Protein AF-A0A1A8E4C1-F1 (afdb_monomer_lite)

Radius of gyration: 27.77 Å; chains: 1; bounding box: 109×28×26 Å

Secondary structure (DSSP, 8-state):
----------SHHHHHHHHHHHHTT---------SS-TTTS-EEETTEEE-TTS--SS--SSPPTT--EEE--SS---EE-TTS-SS--TT--EEE--SS---EE-TTTTTT-TT--EEE--SS------GGGG--

Organism: Nothobranchius kadleci (NCBI:txid1051664)

InterPro domains:
  IPR001611 Leucine-rich repeat [PF13855] (68-126)
  IPR001611 Leucine-rich repeat [PS51450] (115-136)
  IPR003591 Leucine-rich repeat, typical subtype [SM00369] (89-112)
  IPR003591 Leucine-rich repeat, typical subtype [SM00369] (113-136)
  IPR032675 Leucine-rich repeat domain superfamily [G3DSA:3.80.10.10] (30-136)
  IPR051432 Voltage and calcium-activated potassium channel auxiliary protein [PTHR46473] (18-136)

pLDDT: mean 82.23, std 20.71, range [32.62, 98.88]

Foldseek 3Di:
DDDDDDDDPDDPVVVVVVVVVVVVPPPPPPPVVQQDPCPQQWPDDQQAIASACSQDQAQRDDDDLQRQEYHHENYAHAEQELVSYPAQNCNHAYDHHANYAHQYYYLNSCVSHVNHNYYHHHHYNHPDDDPSNPPD

Structure (mmCIF, N/CA/C/O backbone):
data_AF-A0A1A8E4C1-F1
#
_entry.id   AF-A0A1A8E4C1-F1
#
loop_
_atom_site.group_PDB
_atom_site.id
_atom_site.type_symbol
_atom_site.label_atom_id
_atom_site.label_alt_id
_atom_site.label_comp_id
_atom_site.label_asym_id
_atom_site.label_entity_id
_atom_site.label_seq_id
_atom_site.pdbx_PDB_ins_code
_atom_site.Cartn_x
_atom_site.Cartn_y
_atom_site.Cartn_z
_atom_site.occupancy
_atom_site.B_iso_or_equiv
_atom_site.auth_seq_id
_atom_site.auth_comp_id
_atom_site.auth_asym_id
_atom_site.auth_atom_id
_atom_site.pdbx_PDB_model_num
ATOM 1 N N . CYS A 1 1 ? 90.575 -19.471 6.038 1.00 32.88 1 CYS A N 1
ATOM 2 C CA . CYS A 1 1 ? 90.509 -18.399 5.023 1.00 32.88 1 CYS A CA 1
ATOM 3 C C . CYS A 1 1 ? 89.039 -18.184 4.669 1.00 32.88 1 CYS A C 1
ATOM 5 O O . CYS A 1 1 ? 88.439 -19.099 4.133 1.00 32.88 1 CYS A O 1
ATOM 7 N N . THR A 1 2 ? 88.381 -17.203 5.307 1.00 32.62 2 THR A N 1
ATOM 8 C CA . THR A 1 2 ? 88.003 -15.868 4.751 1.00 32.62 2 THR A CA 1
ATOM 9 C C . THR A 1 2 ? 86.783 -15.953 3.822 1.00 32.62 2 THR A C 1
ATOM 11 O O . THR A 1 2 ? 86.828 -16.743 2.896 1.00 32.62 2 THR A O 1
ATOM 14 N N . VAL A 1 3 ? 85.683 -15.198 3.929 1.00 35.97 3 VAL A N 1
ATOM 15 C CA . VAL A 1 3 ? 85.214 -14.072 4.766 1.00 35.97 3 VAL A CA 1
ATOM 16 C C . VAL A 1 3 ? 83.672 -14.033 4.621 1.00 35.97 3 VAL A C 1
ATOM 18 O O . VAL A 1 3 ? 83.137 -14.438 3.592 1.00 35.97 3 VAL A O 1
ATOM 21 N N . ALA A 1 4 ? 82.969 -13.554 5.649 1.00 37.03 4 ALA A N 1
ATOM 22 C CA . ALA A 1 4 ? 81.531 -13.275 5.665 1.00 37.03 4 ALA A CA 1
ATOM 23 C C . ALA A 1 4 ? 81.120 -12.108 4.743 1.00 37.03 4 ALA A C 1
ATOM 25 O O . ALA A 1 4 ? 81.877 -11.155 4.595 1.00 37.03 4 ALA A O 1
ATOM 26 N N . SER A 1 5 ? 79.874 -12.082 4.256 1.00 33.81 5 SER A N 1
ATOM 27 C CA . SER A 1 5 ? 79.165 -10.805 4.107 1.00 33.81 5 SER A CA 1
ATOM 28 C C . SER A 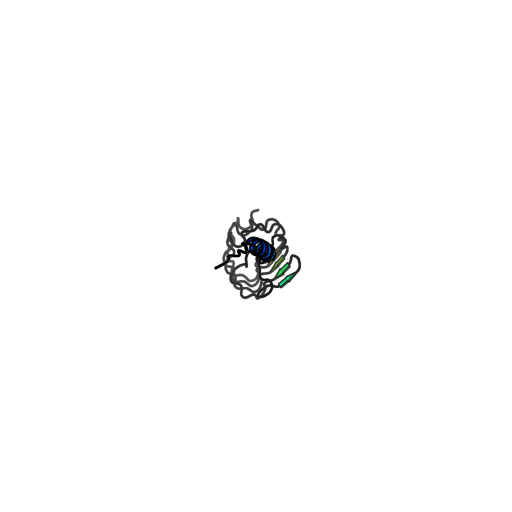1 5 ? 77.650 -10.973 4.182 1.00 33.81 5 SER A C 1
ATOM 30 O O . SER A 1 5 ? 77.063 -11.898 3.623 1.00 33.81 5 SER A O 1
ATOM 32 N N . ALA A 1 6 ? 77.058 -10.061 4.940 1.00 37.47 6 ALA A N 1
ATOM 33 C CA . ALA A 1 6 ? 75.657 -9.933 5.275 1.00 37.47 6 ALA A CA 1
ATOM 34 C C . ALA A 1 6 ? 74.904 -9.101 4.229 1.00 37.47 6 ALA A C 1
ATOM 36 O O . ALA A 1 6 ? 75.466 -8.170 3.664 1.00 37.47 6 ALA A O 1
ATOM 37 N N . ALA A 1 7 ? 73.609 -9.367 4.061 1.00 38.56 7 ALA A N 1
ATOM 38 C CA . ALA A 1 7 ? 72.587 -8.405 3.639 1.00 38.56 7 ALA A CA 1
ATOM 39 C C . ALA A 1 7 ? 71.231 -9.127 3.635 1.00 38.56 7 ALA A C 1
ATOM 41 O O . ALA A 1 7 ? 71.158 -10.293 3.278 1.00 38.56 7 ALA A O 1
ATOM 42 N N . SER A 1 8 ? 70.086 -8.536 3.936 1.00 38.59 8 SER A N 1
ATOM 43 C CA . SER A 1 8 ? 69.718 -7.290 4.601 1.00 38.59 8 SER A CA 1
ATOM 44 C C . SER A 1 8 ? 68.194 -7.380 4.670 1.00 38.59 8 SER A C 1
ATOM 46 O O . SER A 1 8 ? 67.536 -7.539 3.641 1.00 38.59 8 SER A O 1
ATOM 48 N N . GLY A 1 9 ? 67.622 -7.362 5.873 1.00 53.12 9 GLY A N 1
ATOM 49 C CA . GLY A 1 9 ? 66.178 -7.376 6.072 1.00 53.12 9 GLY A CA 1
ATOM 50 C C . GLY A 1 9 ? 65.556 -6.085 5.557 1.00 53.12 9 GLY A C 1
ATOM 51 O O . GLY A 1 9 ? 65.466 -5.108 6.290 1.00 53.12 9 GLY A O 1
ATOM 52 N N . ARG A 1 10 ? 65.128 -6.065 4.293 1.00 52.41 10 ARG A N 1
ATOM 53 C CA . ARG A 1 10 ? 64.367 -4.959 3.703 1.00 52.41 10 ARG A CA 1
ATOM 54 C C . ARG A 1 10 ? 63.454 -5.476 2.598 1.00 52.41 10 ARG A C 1
ATOM 56 O O . ARG A 1 10 ? 63.886 -5.587 1.459 1.00 52.41 10 ARG A O 1
ATOM 63 N N . SER A 1 11 ? 62.197 -5.772 2.942 1.00 51.62 11 SER A N 1
ATOM 64 C CA . SER A 1 11 ? 61.031 -5.487 2.071 1.00 51.62 11 SER A CA 1
ATOM 65 C C . SER A 1 11 ? 59.683 -5.992 2.590 1.00 51.62 11 SER A C 1
ATOM 67 O O . SER A 1 11 ? 58.678 -5.776 1.927 1.00 51.62 11 SER A O 1
ATOM 69 N N . PHE A 1 12 ? 59.579 -6.570 3.789 1.00 48.69 12 PHE A N 1
ATOM 70 C CA . PHE A 1 12 ? 58.257 -6.939 4.323 1.00 48.69 12 PHE A CA 1
ATOM 71 C C . PHE A 1 12 ? 57.356 -5.721 4.610 1.00 48.69 12 PHE A C 1
ATOM 73 O O . PHE A 1 12 ? 56.143 -5.805 4.453 1.00 48.69 12 PHE A O 1
ATOM 80 N N . ILE A 1 13 ? 57.942 -4.563 4.940 1.00 49.91 13 ILE A N 1
ATOM 81 C CA . ILE A 1 13 ? 57.197 -3.326 5.241 1.00 49.91 13 ILE A CA 1
ATOM 82 C C . ILE A 1 13 ? 56.604 -2.695 3.966 1.00 49.91 13 ILE A C 1
ATOM 84 O O . ILE A 1 13 ? 55.466 -2.236 3.976 1.00 49.91 13 ILE A O 1
ATOM 88 N N . VAL A 1 14 ? 57.329 -2.722 2.839 1.00 50.47 14 VAL A N 1
ATOM 89 C CA . VAL A 1 14 ? 56.858 -2.134 1.568 1.00 50.47 14 VAL A CA 1
ATOM 90 C C . VAL A 1 14 ? 55.712 -2.958 0.975 1.00 50.47 14 VAL A C 1
ATOM 92 O O . VAL A 1 14 ? 54.732 -2.394 0.491 1.00 50.47 14 VAL 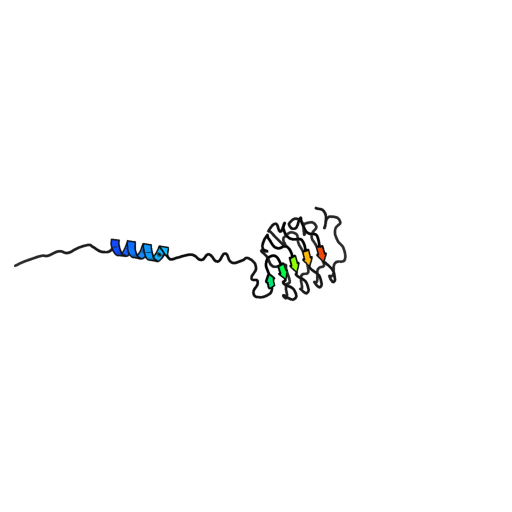A O 1
ATOM 95 N N . VAL A 1 15 ? 55.786 -4.289 1.089 1.00 53.91 15 VAL A N 1
ATOM 96 C CA . VAL A 1 15 ? 54.715 -5.201 0.652 1.00 53.91 15 VAL A CA 1
ATOM 97 C C . VAL A 1 15 ? 53.456 -5.033 1.517 1.00 53.91 15 VAL A C 1
ATOM 99 O O . VAL A 1 15 ? 52.344 -5.061 0.988 1.00 53.91 15 VAL A O 1
ATOM 102 N N . LEU A 1 16 ? 53.605 -4.772 2.823 1.00 52.47 16 LEU A N 1
ATOM 103 C CA . LEU A 1 16 ? 52.481 -4.497 3.728 1.00 52.47 16 LEU A CA 1
ATOM 104 C C . LEU A 1 16 ? 51.760 -3.180 3.374 1.00 52.47 16 LEU A C 1
ATOM 106 O O . LEU A 1 16 ? 50.534 -3.134 3.360 1.00 52.47 16 LEU A O 1
ATOM 110 N N . HIS A 1 17 ? 52.494 -2.126 3.002 1.00 55.31 17 HIS A N 1
ATOM 111 C CA . HIS A 1 17 ? 51.885 -0.859 2.571 1.00 55.31 17 HIS A CA 1
ATOM 112 C C . HIS A 1 17 ? 51.258 -0.925 1.168 1.00 55.31 17 HIS A C 1
ATOM 114 O O . HIS A 1 17 ? 50.189 -0.349 0.959 1.00 55.31 17 HIS A O 1
ATOM 120 N N . LEU A 1 18 ? 51.862 -1.657 0.219 1.00 54.38 18 LEU A N 1
ATOM 121 C CA . LEU A 1 18 ? 51.271 -1.867 -1.113 1.00 54.38 18 LEU A CA 1
ATOM 122 C C . LEU A 1 18 ? 49.982 -2.700 -1.052 1.00 54.38 18 LEU A C 1
ATOM 124 O O . LEU A 1 18 ? 49.023 -2.411 -1.766 1.00 54.38 18 LEU A O 1
ATOM 128 N N . THR A 1 19 ? 49.938 -3.719 -0.190 1.00 56.34 19 THR A N 1
ATOM 129 C CA . THR A 1 19 ? 48.724 -4.524 0.018 1.00 56.34 19 THR A CA 1
ATOM 130 C C . THR A 1 19 ? 47.627 -3.726 0.725 1.00 56.34 19 THR A C 1
ATOM 132 O O . THR A 1 19 ? 46.467 -3.842 0.334 1.00 56.34 19 THR A O 1
ATOM 135 N N . LEU A 1 20 ? 47.966 -2.836 1.668 1.00 54.88 20 LEU A N 1
ATOM 136 C CA . LEU A 1 20 ? 47.003 -1.899 2.266 1.00 54.88 20 LEU A CA 1
ATOM 137 C C . LEU A 1 20 ? 46.367 -0.953 1.229 1.00 54.88 20 LEU A C 1
ATOM 139 O O . LEU A 1 20 ? 45.162 -0.706 1.290 1.00 54.88 20 LEU A O 1
ATOM 143 N N . LEU A 1 21 ? 47.140 -0.474 0.248 1.00 53.31 21 LEU A N 1
ATOM 144 C CA . LEU A 1 21 ? 46.629 0.367 -0.845 1.00 53.31 21 LEU A CA 1
ATOM 145 C C . LEU A 1 21 ? 45.694 -0.403 -1.798 1.00 53.31 21 LEU A C 1
ATOM 147 O O . LEU A 1 21 ? 44.718 0.168 -2.283 1.00 53.31 21 LEU A O 1
ATOM 151 N N . LEU A 1 22 ? 45.927 -1.703 -2.019 1.00 55.28 22 LEU A N 1
ATOM 152 C CA . LEU A 1 22 ? 45.030 -2.563 -2.809 1.00 55.28 22 LEU A CA 1
ATOM 153 C C . LEU A 1 22 ? 43.739 -2.935 -2.055 1.00 55.28 22 LEU A C 1
ATOM 155 O O . LEU A 1 22 ? 42.688 -3.090 -2.678 1.00 55.28 22 LEU A O 1
ATOM 159 N N . VAL A 1 23 ? 43.779 -3.039 -0.721 1.00 55.31 23 VAL A N 1
ATOM 160 C CA . VAL A 1 23 ? 42.582 -3.299 0.106 1.00 55.31 23 VAL A CA 1
ATOM 161 C C . VAL A 1 23 ? 41.672 -2.063 0.199 1.00 55.31 23 VAL A C 1
ATOM 163 O O . VAL A 1 23 ? 40.454 -2.215 0.307 1.00 55.31 23 VAL A O 1
ATOM 166 N N . ALA A 1 24 ? 42.218 -0.848 0.060 1.00 55.31 24 ALA A N 1
ATOM 167 C CA . ALA A 1 24 ? 41.440 0.396 0.028 1.00 55.31 24 ALA A CA 1
ATOM 168 C C . ALA A 1 24 ? 40.576 0.562 -1.241 1.00 55.31 24 ALA A C 1
ATOM 170 O O . ALA A 1 24 ? 39.620 1.335 -1.234 1.00 55.31 24 ALA A O 1
ATOM 171 N N . VAL A 1 25 ? 40.841 -0.210 -2.305 1.00 54.34 25 VAL A N 1
ATOM 172 C CA . VAL A 1 25 ? 39.971 -0.297 -3.495 1.00 54.34 25 VAL A CA 1
ATOM 173 C C . VAL A 1 25 ? 39.032 -1.505 -3.401 1.00 54.34 25 VAL A C 1
ATOM 175 O O . VAL A 1 25 ? 38.585 -2.063 -4.396 1.00 54.34 25 VAL A O 1
ATOM 178 N N . ARG A 1 26 ? 38.622 -1.894 -2.192 1.00 57.25 26 ARG A N 1
ATOM 179 C CA . ARG A 1 26 ? 37.271 -2.437 -2.020 1.00 57.25 26 ARG A CA 1
ATOM 180 C C . ARG A 1 26 ? 36.337 -1.264 -1.805 1.00 57.25 26 ARG A C 1
ATOM 182 O O . ARG A 1 26 ? 35.783 -1.075 -0.727 1.00 57.25 26 ARG A O 1
ATOM 189 N N . GLY A 1 27 ? 36.155 -0.487 -2.874 1.00 53.03 27 GLY A N 1
ATOM 190 C CA . GLY A 1 27 ? 34.953 0.304 -3.035 1.00 53.03 27 GLY A CA 1
ATOM 191 C C . GLY A 1 27 ? 33.802 -0.681 -2.989 1.00 53.03 27 GLY A C 1
ATOM 192 O O . GLY A 1 27 ? 33.437 -1.272 -4.005 1.00 53.03 27 GLY A O 1
ATOM 193 N N . GLN A 1 28 ? 33.261 -0.909 -1.794 1.00 55.88 28 GLN A N 1
ATOM 194 C CA . GLN A 1 28 ? 31.926 -1.433 -1.673 1.00 55.88 28 GLN A CA 1
ATOM 195 C C . GLN A 1 28 ? 31.059 -0.391 -2.375 1.00 55.88 28 GLN A C 1
ATOM 197 O O . GLN A 1 28 ? 30.591 0.571 -1.771 1.00 55.88 28 GLN A O 1
ATOM 202 N N . ARG A 1 29 ? 30.811 -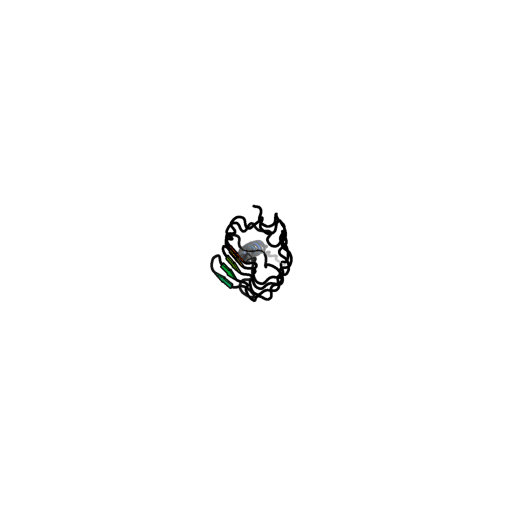0.603 -3.671 1.00 50.44 29 ARG A N 1
ATOM 203 C CA . ARG A 1 29 ? 29.489 -0.342 -4.208 1.00 50.44 29 ARG A CA 1
ATOM 204 C C . ARG A 1 29 ? 28.579 -1.241 -3.383 1.00 50.44 29 ARG A C 1
ATOM 206 O O . ARG A 1 29 ? 28.240 -2.346 -3.791 1.00 50.44 29 ARG A O 1
ATOM 213 N N . GLN A 1 30 ? 28.238 -0.779 -2.182 1.00 52.50 30 GLN A N 1
ATOM 214 C CA . GLN A 1 30 ? 26.973 -1.100 -1.569 1.00 52.50 30 GLN A CA 1
AT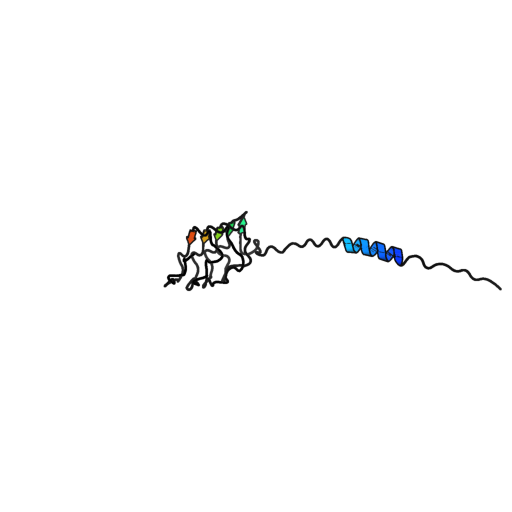OM 215 C C . GLN A 1 30 ? 25.963 -0.573 -2.587 1.00 52.50 30 GLN A C 1
ATOM 217 O O . GLN A 1 30 ? 25.483 0.556 -2.483 1.00 52.50 30 GLN A O 1
ATOM 222 N N . LEU A 1 31 ? 25.671 -1.366 -3.623 1.00 54.88 31 LEU A N 1
ATOM 223 C CA . LEU A 1 31 ? 24.323 -1.372 -4.141 1.00 54.88 31 LEU A CA 1
ATOM 224 C C . LEU A 1 31 ? 23.510 -1.752 -2.914 1.00 54.88 31 LEU A C 1
ATOM 226 O O . LEU A 1 31 ? 23.392 -2.930 -2.583 1.00 54.88 31 LEU A O 1
ATOM 230 N N . LYS A 1 32 ? 23.039 -0.730 -2.185 1.00 42.06 32 LYS A N 1
ATOM 231 C CA . LYS A 1 32 ? 21.851 -0.848 -1.358 1.00 42.06 32 LYS A CA 1
ATOM 232 C C . LYS A 1 32 ? 20.878 -1.563 -2.270 1.00 42.06 32 LYS A C 1
ATOM 234 O O . LYS A 1 32 ? 20.450 -0.987 -3.267 1.00 42.06 32 LYS A O 1
ATOM 239 N N . ARG A 1 33 ? 20.686 -2.858 -2.036 1.00 50.56 33 ARG A N 1
ATOM 240 C CA . ARG A 1 33 ? 19.798 -3.655 -2.860 1.00 50.56 33 ARG A CA 1
ATOM 241 C C . ARG A 1 33 ? 18.447 -2.992 -2.665 1.00 50.56 33 ARG A C 1
ATOM 243 O O . ARG A 1 33 ? 17.952 -2.957 -1.539 1.00 50.56 33 ARG A O 1
ATOM 250 N N . SER A 1 34 ? 17.957 -2.328 -3.708 1.00 55.66 34 SER A N 1
ATOM 251 C CA . SER A 1 34 ? 16.667 -1.661 -3.660 1.00 55.66 34 SER A CA 1
ATOM 252 C C . SER A 1 34 ? 15.650 -2.702 -3.201 1.00 55.66 34 SER A C 1
ATOM 254 O O . SER A 1 34 ? 15.697 -3.825 -3.712 1.00 55.66 34 SER A O 1
ATOM 256 N N . PRO A 1 35 ? 14.791 -2.409 -2.215 1.00 60.34 35 PRO A N 1
ATOM 257 C CA . PRO A 1 35 ? 14.074 -3.471 -1.521 1.00 60.34 35 PRO A CA 1
ATOM 258 C C . PRO A 1 35 ? 12.908 -4.071 -2.334 1.00 60.34 35 PRO A C 1
ATOM 260 O O . PRO A 1 35 ? 12.268 -5.017 -1.896 1.00 60.34 35 PRO A O 1
ATOM 263 N N . LEU A 1 36 ? 12.704 -3.586 -3.560 1.00 65.44 36 LEU A N 1
ATOM 264 C CA . LEU A 1 36 ? 11.798 -4.122 -4.563 1.00 65.44 36 LEU A CA 1
ATOM 265 C C . LEU A 1 36 ? 12.589 -4.331 -5.865 1.00 65.44 36 LEU A C 1
ATOM 267 O O . LEU A 1 36 ? 13.161 -3.378 -6.400 1.00 65.44 36 LEU A O 1
ATOM 271 N N . ASP A 1 37 ? 12.648 -5.567 -6.370 1.00 67.75 37 ASP A N 1
ATOM 272 C CA . ASP A 1 37 ? 13.240 -5.856 -7.684 1.00 67.75 37 ASP A CA 1
ATOM 273 C C . ASP A 1 37 ? 12.231 -5.500 -8.785 1.00 67.75 37 ASP A C 1
ATOM 275 O O . ASP A 1 37 ? 11.448 -6.334 -9.245 1.00 67.75 37 ASP A O 1
ATOM 279 N N . CYS A 1 38 ? 12.259 -4.232 -9.198 1.00 77.25 38 CYS A N 1
ATOM 280 C CA . CYS A 1 38 ? 11.430 -3.645 -10.257 1.00 77.25 38 CYS A CA 1
ATOM 281 C C . CYS A 1 38 ? 11.748 -4.163 -11.677 1.00 77.25 38 CYS A C 1
ATOM 283 O O . CYS A 1 38 ? 11.510 -3.461 -12.656 1.00 77.25 38 CYS A O 1
ATOM 285 N N . THR A 1 39 ? 12.346 -5.348 -11.802 1.00 69.06 39 THR A N 1
ATOM 286 C CA . THR A 1 39 ? 12.792 -5.905 -13.088 1.00 69.06 39 THR A CA 1
ATOM 287 C C . THR A 1 39 ? 12.068 -7.201 -13.453 1.00 69.06 39 THR A C 1
ATOM 289 O O . THR A 1 39 ? 12.145 -7.624 -14.603 1.00 69.06 39 THR A O 1
ATOM 292 N N . ARG A 1 40 ? 11.386 -7.860 -12.500 1.00 79.56 40 ARG A N 1
ATOM 293 C CA . ARG A 1 40 ? 10.721 -9.158 -12.743 1.00 79.56 40 ARG A CA 1
ATOM 294 C C . ARG A 1 40 ? 9.201 -9.079 -12.808 1.00 79.56 40 ARG A C 1
ATOM 296 O O . ARG A 1 40 ? 8.630 -9.489 -13.807 1.00 79.56 40 ARG A O 1
ATOM 303 N N . ASN A 1 41 ? 8.568 -8.559 -11.757 1.00 84.00 41 ASN A N 1
ATOM 304 C CA . ASN A 1 41 ? 7.108 -8.623 -11.590 1.00 84.00 41 ASN A CA 1
ATOM 305 C C . ASN A 1 41 ? 6.468 -7.237 -11.437 1.00 84.00 41 ASN A C 1
ATOM 307 O O . ASN A 1 41 ? 5.279 -7.139 -11.161 1.00 84.00 41 ASN A O 1
ATOM 311 N N . CYS A 1 42 ? 7.267 -6.176 -11.547 1.00 93.12 42 CYS A N 1
ATOM 312 C CA . CYS A 1 42 ? 6.823 -4.809 -11.334 1.00 93.12 42 CYS A CA 1
ATOM 313 C C . CYS A 1 42 ? 7.498 -3.870 -12.329 1.00 93.12 42 CYS A C 1
ATOM 315 O O . CYS A 1 42 ? 8.654 -4.074 -12.692 1.00 93.12 42 CYS A O 1
ATOM 317 N N . VAL A 1 43 ? 6.796 -2.802 -12.687 1.00 93.00 43 VAL A N 1
ATOM 318 C CA . VAL A 1 43 ? 7.289 -1.633 -13.405 1.00 93.00 43 VAL A CA 1
ATOM 319 C C . VAL A 1 43 ? 7.319 -0.464 -12.427 1.00 93.00 43 VAL A C 1
ATOM 321 O O . VAL A 1 43 ? 6.316 -0.145 -11.788 1.00 93.00 43 VAL A O 1
ATOM 324 N N . CYS A 1 44 ? 8.476 0.183 -12.312 1.00 92.81 44 CYS A N 1
ATOM 325 C CA . CYS A 1 44 ? 8.677 1.312 -11.410 1.00 92.81 44 CYS A CA 1
ATOM 326 C C . CYS A 1 44 ? 9.048 2.561 -12.211 1.00 92.81 44 CYS A C 1
ATOM 328 O O . CYS A 1 44 ? 10.011 2.550 -12.979 1.00 92.81 44 CYS A O 1
ATOM 330 N N . ALA A 1 45 ? 8.300 3.644 -12.015 1.00 92.94 45 ALA A N 1
ATOM 331 C CA . ALA A 1 45 ? 8.519 4.921 -12.683 1.00 92.94 45 ALA A CA 1
ATOM 332 C C . ALA A 1 45 ? 8.329 6.069 -11.687 1.00 92.94 45 ALA A C 1
ATOM 334 O O . ALA A 1 45 ? 7.213 6.358 -11.267 1.00 92.94 45 ALA A O 1
ATOM 335 N N . SER A 1 46 ? 9.424 6.746 -11.325 1.00 92.44 46 SER A N 1
ATOM 336 C CA . SER A 1 46 ? 9.427 7.811 -10.312 1.00 92.44 46 SER A CA 1
ATOM 337 C C . SER A 1 46 ? 8.827 7.335 -8.976 1.00 92.44 46 SER A C 1
ATOM 339 O O . SER A 1 46 ? 9.492 6.610 -8.244 1.00 92.44 46 SER A O 1
ATOM 341 N N . ASN A 1 47 ? 7.583 7.705 -8.674 1.00 95.31 47 ASN A N 1
ATOM 342 C CA . ASN A 1 47 ? 6.827 7.340 -7.476 1.00 95.31 47 ASN A CA 1
ATOM 343 C C . ASN A 1 47 ? 5.663 6.369 -7.754 1.00 95.31 47 ASN A C 1
ATOM 345 O O . ASN A 1 47 ? 4.824 6.153 -6.877 1.00 95.31 47 ASN A O 1
ATOM 349 N N . ILE A 1 48 ? 5.589 5.814 -8.962 1.00 96.88 48 ILE A N 1
ATOM 350 C CA . ILE A 1 48 ? 4.587 4.832 -9.374 1.00 96.88 48 ILE A CA 1
ATOM 351 C C . ILE A 1 48 ? 5.236 3.454 -9.378 1.00 96.88 48 ILE A C 1
ATOM 353 O O . ILE A 1 48 ? 6.286 3.256 -9.994 1.00 96.88 48 ILE A O 1
ATOM 357 N N . ILE A 1 49 ? 4.588 2.505 -8.713 1.00 96.00 49 ILE A N 1
ATOM 358 C CA . ILE A 1 49 ? 4.956 1.092 -8.714 1.00 96.00 49 ILE A CA 1
ATOM 359 C C . ILE A 1 49 ? 3.727 0.317 -9.167 1.00 96.00 49 ILE A C 1
ATOM 361 O O . ILE A 1 49 ? 2.730 0.280 -8.452 1.00 96.00 49 ILE A O 1
ATOM 365 N N . SER A 1 50 ? 3.794 -0.292 -10.348 1.00 96.81 50 SER A N 1
ATOM 366 C CA . SER A 1 50 ? 2.758 -1.209 -10.826 1.00 96.81 50 SER A CA 1
ATOM 367 C C . SER A 1 50 ? 3.328 -2.613 -10.898 1.00 96.81 50 SER A C 1
ATOM 369 O O . SER A 1 50 ? 4.281 -2.863 -11.626 1.00 96.81 50 SER A O 1
ATOM 371 N N . CYS A 1 51 ? 2.755 -3.523 -10.124 1.00 96.50 51 CYS A N 1
ATOM 372 C CA . CYS A 1 51 ? 3.014 -4.956 -10.159 1.00 96.50 51 CYS A CA 1
ATOM 373 C C . CYS A 1 51 ? 1.757 -5.717 -10.603 1.00 96.50 51 CYS A C 1
ATOM 375 O O . CYS A 1 51 ? 1.476 -6.814 -10.110 1.00 96.50 51 CYS A O 1
ATOM 377 N N . SER A 1 52 ? 0.955 -5.088 -11.465 1.00 97.25 52 SER A N 1
ATOM 378 C CA . SER A 1 52 ? -0.252 -5.695 -12.016 1.00 97.25 52 SER A CA 1
ATOM 379 C C . SER A 1 52 ? 0.094 -6.952 -12.817 1.00 97.25 52 SER A C 1
ATOM 381 O O . SER A 1 52 ? 1.128 -6.977 -13.486 1.00 97.25 52 SER A O 1
ATOM 383 N N . ASP A 1 53 ? -0.735 -7.995 -12.715 1.00 96.19 53 ASP A N 1
ATOM 384 C CA . ASP A 1 53 ? -0.524 -9.292 -13.391 1.00 96.19 53 ASP A CA 1
ATOM 385 C C . ASP A 1 53 ? 0.841 -9.950 -13.069 1.00 96.19 53 ASP A C 1
ATOM 387 O O . ASP A 1 53 ? 1.445 -10.683 -13.852 1.00 96.19 53 ASP A O 1
ATOM 391 N N . GLY A 1 54 ? 1.364 -9.680 -11.868 1.00 93.50 54 GLY A N 1
ATOM 392 C CA . GLY A 1 54 ? 2.669 -10.151 -11.399 1.00 93.50 54 GLY A CA 1
ATOM 393 C C . GLY A 1 54 ? 2.657 -11.545 -10.758 1.00 93.50 54 GLY A C 1
ATOM 394 O O . GLY A 1 54 ? 3.673 -11.950 -10.181 1.00 93.50 54 GLY A O 1
ATOM 395 N N . ASN A 1 55 ? 1.526 -12.263 -10.805 1.00 94.50 55 ASN A N 1
ATOM 396 C CA . ASN A 1 55 ? 1.276 -13.524 -10.085 1.00 94.50 55 ASN A CA 1
ATOM 397 C C . ASN A 1 55 ? 1.578 -13.437 -8.575 1.00 94.50 55 ASN A C 1
ATOM 399 O O . ASN A 1 55 ? 2.078 -14.380 -7.953 1.00 94.50 55 ASN A O 1
ATOM 403 N N . LEU A 1 56 ? 1.311 -12.278 -7.975 1.00 95.06 56 LEU A N 1
ATOM 404 C CA . LEU A 1 56 ? 1.602 -12.017 -6.573 1.00 95.06 56 LEU A CA 1
ATOM 405 C C . LEU A 1 56 ? 0.527 -12.627 -5.674 1.00 95.06 56 LEU A C 1
ATOM 407 O O . LEU A 1 56 ? -0.665 -12.407 -5.860 1.00 95.06 56 LEU A O 1
ATOM 411 N N . ILE A 1 57 ? 0.958 -13.356 -4.649 1.00 96.44 57 ILE A N 1
ATOM 412 C CA . ILE A 1 57 ? 0.079 -13.879 -3.587 1.00 96.44 57 ILE A CA 1
ATOM 413 C C . ILE A 1 57 ? 0.092 -13.000 -2.328 1.00 96.44 57 ILE A C 1
ATOM 415 O O . ILE A 1 57 ? -0.721 -13.183 -1.425 1.00 96.44 57 ILE A O 1
ATOM 419 N N . GLN A 1 58 ? 1.040 -12.064 -2.250 1.00 95.06 58 GLN A N 1
ATOM 420 C CA . GLN A 1 58 ? 1.245 -11.126 -1.147 1.00 95.06 58 GLN A CA 1
ATOM 421 C C . GLN A 1 58 ? 1.791 -9.806 -1.702 1.00 95.06 58 GLN A C 1
ATOM 423 O O . GLN A 1 58 ? 2.378 -9.783 -2.786 1.00 95.06 58 GLN A O 1
ATOM 428 N N . VAL A 1 59 ? 1.637 -8.719 -0.944 1.00 94.69 59 VAL A N 1
ATOM 429 C CA . VAL A 1 59 ? 2.241 -7.426 -1.286 1.00 94.69 59 VAL A CA 1
ATOM 430 C C . VAL A 1 59 ? 3.772 -7.538 -1.203 1.00 94.69 59 VAL A C 1
ATOM 432 O O . VAL A 1 59 ? 4.283 -7.994 -0.177 1.00 94.69 59 VAL A O 1
ATOM 435 N N . PRO A 1 60 ? 4.530 -7.148 -2.242 1.00 90.50 60 PRO A N 1
ATOM 436 C CA . PRO A 1 60 ? 5.981 -7.195 -2.198 1.00 90.50 60 PRO A CA 1
ATOM 437 C C . PRO A 1 60 ? 6.518 -6.089 -1.284 1.00 90.50 60 PRO A C 1
ATOM 439 O O . PRO A 1 60 ? 6.139 -4.926 -1.403 1.00 90.50 60 PRO A O 1
ATOM 442 N N . ALA A 1 61 ? 7.424 -6.453 -0.379 1.00 85.81 61 ALA A N 1
ATOM 443 C CA . ALA A 1 61 ? 8.032 -5.550 0.590 1.00 85.81 61 ALA A CA 1
ATOM 444 C C . ALA A 1 61 ? 9.557 -5.761 0.647 1.00 85.81 61 ALA A C 1
ATOM 446 O O . ALA A 1 61 ? 10.012 -6.892 0.445 1.00 85.81 61 ALA A O 1
ATOM 447 N N . PRO A 1 62 ? 10.351 -4.729 1.000 1.00 87.12 62 PRO A N 1
ATOM 448 C CA . PRO A 1 62 ? 9.926 -3.359 1.327 1.00 87.12 62 PRO A CA 1
ATOM 449 C C . PRO A 1 62 ? 9.598 -2.477 0.111 1.00 87.12 62 PRO A C 1
ATOM 451 O O . PRO A 1 62 ? 10.264 -2.526 -0.921 1.00 87.12 62 PRO A O 1
ATOM 454 N N . LEU A 1 63 ? 8.612 -1.595 0.276 1.00 91.38 63 LEU A N 1
ATOM 455 C CA . LEU A 1 63 ? 8.256 -0.578 -0.714 1.00 91.38 63 LEU A CA 1
ATOM 456 C C . LEU A 1 63 ? 9.023 0.735 -0.456 1.00 91.38 63 LEU A C 1
ATOM 458 O O . LEU A 1 63 ? 9.276 1.085 0.700 1.00 91.38 63 LEU A O 1
ATOM 462 N N . PRO A 1 64 ? 9.399 1.496 -1.499 1.00 92.31 64 PRO A N 1
ATOM 463 C CA . PRO A 1 64 ? 9.985 2.824 -1.340 1.00 92.31 64 PRO A CA 1
ATOM 464 C C . PRO A 1 64 ? 9.033 3.808 -0.634 1.00 92.31 64 PRO A C 1
ATOM 466 O O . PRO A 1 64 ? 7.885 3.960 -1.040 1.00 92.31 64 PRO A O 1
ATOM 469 N N . GLN A 1 65 ? 9.526 4.559 0.358 1.00 93.75 65 GLN A N 1
ATOM 470 C CA . GLN A 1 65 ? 8.726 5.536 1.131 1.00 93.75 65 GLN A CA 1
ATOM 471 C C . GLN A 1 65 ? 8.107 6.669 0.299 1.00 93.75 65 GLN A C 1
ATOM 473 O O . GLN A 1 65 ? 7.117 7.274 0.701 1.00 93.75 65 GLN A O 1
ATOM 478 N N . HIS A 1 66 ? 8.699 6.973 -0.856 1.00 94.38 66 HIS A N 1
ATOM 479 C CA . HIS A 1 66 ? 8.215 8.008 -1.769 1.00 94.38 66 HIS A CA 1
ATOM 480 C C . HIS A 1 66 ? 7.161 7.493 -2.759 1.00 94.38 66 HIS A C 1
ATOM 482 O O . H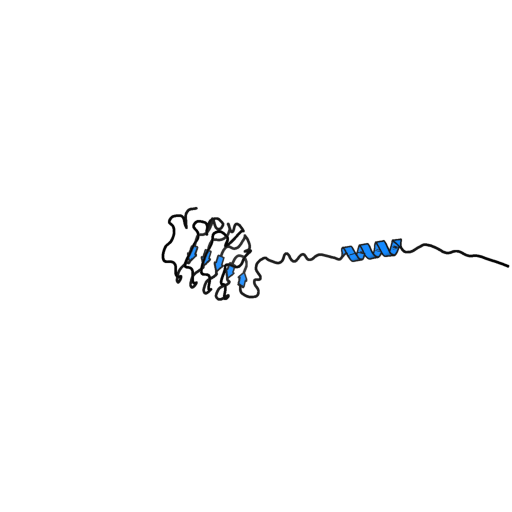IS A 1 66 ? 6.740 8.255 -3.626 1.00 94.38 66 HIS A O 1
ATOM 488 N N . THR A 1 67 ? 6.750 6.222 -2.667 1.00 96.00 67 THR A N 1
ATOM 489 C CA . THR A 1 67 ? 5.695 5.659 -3.521 1.00 96.00 67 THR A CA 1
ATOM 490 C C . THR A 1 67 ? 4.403 6.437 -3.305 1.00 96.00 67 THR A C 1
ATOM 492 O O . THR A 1 67 ? 3.935 6.559 -2.176 1.00 96.00 67 THR A O 1
ATOM 495 N N . ALA A 1 68 ? 3.836 6.968 -4.384 1.00 98.06 68 ALA A N 1
ATOM 496 C CA . ALA A 1 68 ? 2.566 7.684 -4.377 1.00 98.06 68 ALA A CA 1
ATOM 497 C C . ALA A 1 68 ? 1.425 6.835 -4.941 1.00 98.06 68 ALA A C 1
ATOM 499 O O . ALA A 1 68 ? 0.287 6.968 -4.491 1.00 98.06 68 ALA A O 1
ATOM 500 N N . VAL A 1 69 ? 1.738 5.953 -5.892 1.00 98.44 69 VAL A N 1
ATOM 501 C CA . VAL A 1 69 ? 0.780 5.039 -6.515 1.00 98.44 69 VAL A CA 1
ATOM 502 C C . VAL A 1 69 ? 1.340 3.628 -6.443 1.00 98.44 69 VAL A C 1
ATOM 504 O O . VAL A 1 69 ? 2.442 3.376 -6.935 1.00 98.44 69 VAL A O 1
ATOM 507 N N . LEU A 1 70 ? 0.571 2.727 -5.839 1.00 97.94 70 LEU A N 1
ATOM 508 C CA . LEU A 1 70 ? 0.851 1.301 -5.806 1.00 97.94 70 LEU A CA 1
ATOM 509 C C . LEU A 1 70 ? -0.292 0.555 -6.484 1.00 97.94 70 LEU A C 1
ATOM 511 O O . LEU A 1 70 ? -1.422 0.551 -5.993 1.00 97.94 70 LEU A O 1
ATOM 515 N N . ASP A 1 71 ? 0.022 -0.076 -7.604 1.00 98.56 71 ASP A N 1
ATOM 516 C CA . ASP A 1 71 ? -0.905 -0.903 -8.361 1.00 98.56 71 ASP A CA 1
ATOM 517 C C . ASP A 1 71 ? -0.530 -2.379 -8.221 1.00 98.56 71 ASP A C 1
ATOM 519 O O . ASP A 1 71 ? 0.545 -2.813 -8.627 1.00 98.56 71 ASP A O 1
ATOM 523 N N . LEU A 1 72 ? -1.423 -3.136 -7.595 1.00 98.25 72 LEU A N 1
ATOM 524 C CA . LEU A 1 72 ? -1.333 -4.571 -7.342 1.00 98.25 72 LEU A CA 1
ATOM 525 C C . LEU A 1 72 ? -2.535 -5.297 -7.958 1.00 98.25 72 LEU A C 1
ATOM 527 O O . LEU A 1 72 ? -2.875 -6.402 -7.524 1.00 98.25 72 LEU A O 1
ATOM 531 N N . SER A 1 73 ? -3.200 -4.682 -8.936 1.00 98.81 73 SER A N 1
ATOM 532 C CA . SER A 1 73 ? -4.370 -5.263 -9.590 1.00 98.81 73 SER A CA 1
ATOM 533 C C . SER A 1 73 ? -4.053 -6.581 -10.308 1.00 98.81 73 SER A C 1
ATOM 535 O O . SER A 1 73 ? -2.895 -6.872 -10.597 1.00 98.81 73 SER A O 1
ATOM 537 N N . PHE A 1 74 ? -5.070 -7.400 -10.585 1.00 98.56 74 PHE A N 1
ATOM 538 C CA . PHE A 1 74 ? -4.913 -8.657 -11.340 1.00 98.56 74 PHE A CA 1
ATOM 539 C C . PHE A 1 74 ? -3.872 -9.610 -10.731 1.00 98.56 74 PHE A C 1
ATOM 541 O O . PHE A 1 74 ? -3.046 -10.195 -11.421 1.00 98.56 74 PHE A O 1
ATOM 548 N N . ASN A 1 75 ? -3.893 -9.756 -9.409 1.00 98.25 75 ASN A N 1
ATOM 549 C CA . ASN A 1 75 ? -3.020 -10.673 -8.681 1.00 98.25 75 ASN A CA 1
ATOM 550 C C . ASN A 1 75 ? -3.857 -11.705 -7.902 1.00 98.25 75 ASN A C 1
ATOM 552 O O . ASN A 1 75 ? -5.066 -11.836 -8.083 1.00 98.25 75 ASN A O 1
ATOM 556 N N . SER A 1 76 ? -3.212 -12.501 -7.053 1.00 98.31 76 SER A N 1
ATOM 557 C CA . SER A 1 76 ? -3.839 -13.549 -6.235 1.00 98.31 76 SER A CA 1
ATOM 558 C C . SER A 1 76 ? -3.707 -13.262 -4.736 1.00 98.31 76 SER A C 1
ATOM 560 O O . SER A 1 76 ? -3.565 -14.181 -3.926 1.00 98.31 76 SER A O 1
ATOM 562 N N . ILE A 1 77 ? -3.728 -11.986 -4.346 1.00 98.25 77 ILE A N 1
ATOM 563 C CA . ILE A 1 77 ? -3.635 -11.579 -2.942 1.00 98.25 77 ILE A CA 1
ATOM 564 C C . ILE A 1 77 ? -4.974 -11.872 -2.264 1.00 98.25 77 ILE A C 1
ATOM 566 O O . ILE A 1 77 ? -6.013 -11.372 -2.688 1.00 98.25 77 ILE A O 1
ATOM 570 N N . THR A 1 78 ? -4.958 -12.682 -1.205 1.00 98.12 78 THR A N 1
ATOM 571 C CA . THR A 1 78 ? -6.186 -13.105 -0.507 1.00 98.12 78 THR A CA 1
ATOM 572 C C . THR A 1 78 ? -6.421 -12.395 0.819 1.00 98.12 78 THR A C 1
ATOM 574 O O . THR A 1 78 ? -7.547 -12.369 1.319 1.00 98.12 78 THR A O 1
ATOM 577 N N . GLN A 1 79 ? -5.382 -11.790 1.399 1.00 97.12 79 GLN A N 1
ATOM 578 C CA . GLN A 1 79 ? -5.472 -11.091 2.679 1.00 97.12 79 GLN A CA 1
ATOM 579 C C . GLN A 1 79 ? -4.563 -9.862 2.717 1.00 97.12 79 GLN A C 1
ATOM 581 O O . GLN A 1 79 ? -3.403 -9.939 2.309 1.00 97.12 79 GLN A O 1
ATOM 586 N N . LEU A 1 80 ? -5.059 -8.768 3.298 1.00 97.12 80 LEU A N 1
ATOM 587 C CA . LEU A 1 80 ? -4.262 -7.585 3.631 1.00 97.12 80 LEU A CA 1
ATOM 588 C C . LEU A 1 80 ? -4.207 -7.437 5.159 1.00 97.12 80 LEU A C 1
ATOM 590 O O . LEU A 1 80 ? -5.120 -6.910 5.793 1.00 97.12 80 LEU A O 1
ATOM 594 N N . ARG A 1 81 ? -3.154 -7.985 5.771 1.00 94.44 81 ARG A N 1
ATOM 595 C CA . ARG A 1 81 ? -2.958 -7.982 7.232 1.00 94.44 81 ARG A CA 1
ATOM 596 C C . ARG A 1 81 ? -2.188 -6.739 7.678 1.00 94.44 81 ARG A C 1
ATOM 598 O O . ARG A 1 81 ? -1.419 -6.219 6.883 1.00 94.44 81 ARG A O 1
ATOM 605 N N . ALA A 1 82 ? -2.283 -6.345 8.949 1.00 91.44 82 ALA A N 1
ATOM 606 C CA . ALA A 1 82 ? -1.581 -5.185 9.530 1.00 91.44 82 ALA A CA 1
ATOM 607 C C . ALA A 1 82 ? -0.091 -5.048 9.133 1.00 91.44 82 ALA A C 1
ATOM 609 O O . ALA A 1 82 ? 0.422 -3.948 8.962 1.00 91.44 82 ALA A O 1
ATOM 610 N N . GLY A 1 83 ? 0.607 -6.176 8.957 1.00 88.69 83 GLY A N 1
ATOM 611 C CA . GLY A 1 83 ? 2.026 -6.223 8.598 1.00 88.69 83 GLY A CA 1
ATOM 612 C C . GLY A 1 83 ? 2.347 -6.255 7.100 1.00 88.69 83 GLY A C 1
ATOM 613 O O . GLY A 1 83 ? 3.477 -6.600 6.764 1.00 88.69 83 GLY A O 1
ATOM 614 N N . TRP A 1 84 ? 1.403 -5.965 6.193 1.00 94.06 84 TRP A N 1
ATOM 615 C CA . TRP A 1 84 ? 1.686 -5.989 4.744 1.00 94.06 84 TRP A CA 1
ATOM 616 C C . TRP A 1 84 ? 2.746 -4.955 4.333 1.00 94.06 84 TRP A C 1
ATOM 618 O O . TRP A 1 84 ? 3.476 -5.169 3.368 1.00 94.06 84 TRP A O 1
ATOM 628 N N . THR A 1 85 ? 2.874 -3.869 5.098 1.00 91.88 85 THR A N 1
ATOM 629 C CA . THR A 1 85 ? 4.022 -2.965 5.061 1.00 91.88 85 THR A CA 1
ATOM 630 C C . THR A 1 85 ? 4.516 -2.711 6.480 1.00 91.88 85 THR A C 1
ATOM 632 O O . THR A 1 85 ? 3.734 -2.485 7.399 1.00 91.88 85 THR A O 1
ATOM 635 N N . THR A 1 86 ? 5.833 -2.755 6.659 1.00 88.62 86 THR A N 1
ATOM 636 C CA . THR A 1 86 ? 6.520 -2.372 7.905 1.00 88.62 86 THR A CA 1
ATOM 637 C C . THR A 1 86 ? 7.106 -0.965 7.830 1.00 88.62 86 THR A C 1
ATOM 639 O O . THR A 1 86 ? 7.724 -0.488 8.779 1.00 88.62 86 THR A O 1
ATOM 642 N N . VAL A 1 87 ? 6.955 -0.313 6.677 1.00 91.06 87 VAL A N 1
ATOM 643 C CA . VAL A 1 87 ? 7.473 1.018 6.392 1.00 91.06 87 VAL A CA 1
ATOM 644 C C . VAL A 1 87 ? 6.294 1.978 6.334 1.00 91.06 87 VAL A C 1
ATOM 646 O O . VAL A 1 87 ? 5.294 1.677 5.683 1.00 91.06 87 VAL A O 1
ATOM 649 N N . ASP A 1 88 ? 6.433 3.140 6.975 1.00 93.25 88 ASP A N 1
ATOM 650 C CA . ASP A 1 88 ? 5.488 4.242 6.805 1.00 93.25 88 ASP A CA 1
ATOM 651 C C . ASP A 1 88 ? 5.546 4.761 5.359 1.00 93.25 88 ASP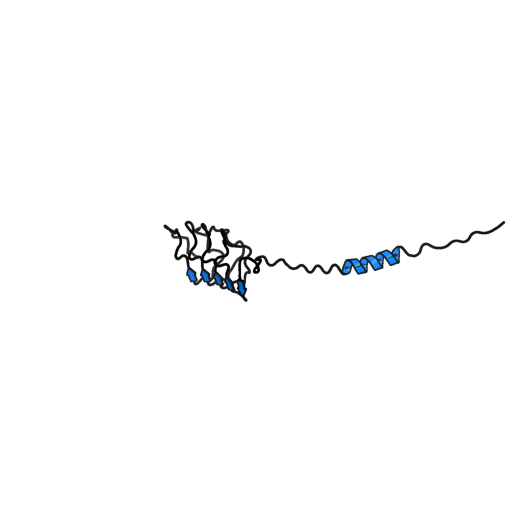 A C 1
ATOM 653 O O . ASP A 1 88 ? 6.567 5.285 4.899 1.00 93.25 88 ASP A O 1
ATOM 657 N N . LEU A 1 89 ? 4.445 4.577 4.637 1.00 95.12 89 LEU A N 1
ATOM 658 C CA . LEU A 1 89 ? 4.233 4.989 3.256 1.00 95.12 89 LEU A CA 1
ATOM 659 C C . LEU A 1 89 ? 3.367 6.254 3.233 1.00 95.12 89 LEU A C 1
ATOM 661 O O . LEU A 1 89 ? 2.376 6.349 2.512 1.00 95.12 89 LEU A O 1
ATOM 665 N N . SER A 1 90 ? 3.772 7.269 3.993 1.00 94.00 90 SER A N 1
ATOM 666 C CA . SER A 1 90 ? 3.072 8.555 4.121 1.00 94.00 90 SER A CA 1
ATOM 667 C C . SER A 1 90 ? 3.034 9.410 2.842 1.00 94.00 90 SER A C 1
ATOM 669 O O . SER A 1 90 ? 2.477 10.511 2.849 1.00 94.00 90 SER A O 1
ATOM 671 N N . SER A 1 91 ? 3.612 8.932 1.734 1.00 97.06 91 SER A N 1
ATOM 672 C CA . SER A 1 91 ? 3.446 9.512 0.390 1.00 97.06 91 SER A CA 1
ATOM 673 C C . SER A 1 91 ? 2.371 8.810 -0.445 1.00 97.06 91 SER A C 1
ATOM 675 O O . SER A 1 91 ? 1.950 9.376 -1.459 1.00 97.06 91 SER A O 1
ATOM 677 N N . LEU A 1 92 ? 1.928 7.615 -0.034 1.00 97.88 92 LEU A N 1
ATOM 678 C CA . LEU A 1 92 ? 1.003 6.785 -0.794 1.00 97.88 92 LEU A CA 1
ATOM 679 C C . LEU A 1 92 ? -0.385 7.418 -0.797 1.00 97.88 92 LEU A C 1
ATOM 681 O O . LEU A 1 92 ? -0.986 7.644 0.249 1.00 97.88 92 LEU A O 1
ATOM 685 N N . GLN A 1 93 ? -0.880 7.706 -1.995 1.00 98.38 93 GLN A N 1
ATOM 686 C CA . GLN A 1 93 ? -2.170 8.351 -2.229 1.00 98.38 93 GLN A CA 1
ATOM 687 C C . GLN A 1 93 ? -3.147 7.424 -2.947 1.00 98.38 93 GLN A C 1
ATOM 689 O O . GLN A 1 93 ? -4.355 7.576 -2.772 1.00 98.38 93 GLN A O 1
ATOM 694 N N . SER A 1 94 ? -2.644 6.463 -3.722 1.00 98.75 94 SER A N 1
ATOM 695 C CA . SER A 1 94 ? -3.467 5.516 -4.470 1.00 98.75 94 SER A CA 1
ATOM 696 C C . SER A 1 94 ? -2.975 4.090 -4.264 1.00 98.75 94 SER A C 1
ATOM 698 O O . SER A 1 94 ? -1.816 3.787 -4.554 1.00 98.75 94 SER A O 1
ATOM 700 N N . LEU A 1 95 ? -3.869 3.226 -3.786 1.00 98.56 95 LEU A N 1
ATOM 701 C CA . LEU A 1 95 ? -3.653 1.792 -3.631 1.00 98.56 95 LEU A CA 1
ATOM 702 C C . LEU A 1 95 ? -4.705 1.043 -4.448 1.00 98.56 95 LEU A C 1
ATOM 704 O O . LEU A 1 95 ? -5.899 1.122 -4.156 1.00 98.56 95 LEU A O 1
ATOM 708 N N . ILE A 1 96 ? -4.257 0.329 -5.476 1.00 98.81 96 ILE A N 1
ATOM 709 C CA . ILE A 1 96 ? -5.123 -0.417 -6.390 1.00 98.81 96 ILE A CA 1
ATOM 710 C C . ILE A 1 96 ? -4.927 -1.905 -6.118 1.00 98.81 96 ILE A C 1
ATOM 712 O O . ILE A 1 96 ? -3.854 -2.452 -6.355 1.00 98.81 96 ILE A O 1
ATOM 716 N N . LEU A 1 97 ? -5.962 -2.552 -5.593 1.00 98.69 97 LEU A N 1
ATOM 717 C CA . LEU A 1 97 ? -6.000 -3.974 -5.236 1.00 98.69 97 LEU A CA 1
ATOM 718 C C . LEU A 1 97 ? -7.136 -4.696 -5.973 1.00 98.69 97 LEU A C 1
ATOM 720 O O . LEU A 1 97 ? -7.549 -5.786 -5.572 1.00 98.69 97 LEU A O 1
ATOM 724 N N . SER A 1 98 ? -7.669 -4.103 -7.041 1.00 98.88 98 SER A N 1
ATOM 725 C CA . SER A 1 98 ? -8.783 -4.686 -7.776 1.00 98.88 98 SER A CA 1
ATOM 726 C C . SER A 1 98 ? -8.410 -5.970 -8.504 1.00 98.88 98 SER A C 1
ATOM 728 O O . SER A 1 98 ? -7.244 -6.211 -8.813 1.00 98.88 98 SER A O 1
ATOM 730 N N . ASN A 1 99 ? -9.402 -6.816 -8.780 1.00 98.75 99 ASN A N 1
ATOM 731 C CA . ASN A 1 99 ? -9.194 -8.109 -9.444 1.00 98.75 99 ASN A CA 1
ATOM 732 C C . ASN A 1 99 ? -8.167 -8.979 -8.694 1.00 98.75 99 ASN A C 1
ATOM 734 O O . ASN A 1 99 ? -7.209 -9.485 -9.273 1.00 98.75 99 ASN A O 1
ATOM 738 N N . ASN A 1 100 ? -8.360 -9.107 -7.383 1.00 98.81 100 ASN A N 1
ATOM 739 C CA . ASN A 1 100 ? -7.610 -10.009 -6.514 1.00 98.81 100 ASN A CA 1
ATOM 740 C C . ASN A 1 100 ? -8.574 -11.011 -5.853 1.00 98.81 100 ASN A C 1
ATOM 742 O O . ASN A 1 100 ? -9.756 -11.100 -6.188 1.00 98.81 100 ASN A O 1
ATOM 746 N N . GLY A 1 101 ? -8.067 -11.796 -4.903 1.00 98.44 101 GLY A N 1
ATOM 747 C CA . GLY A 1 101 ? -8.849 -12.750 -4.122 1.00 98.44 101 GLY A CA 1
ATOM 748 C C . GLY A 1 101 ? -9.112 -12.296 -2.689 1.00 98.44 101 GLY A C 1
ATOM 749 O O . GLY A 1 101 ? -9.280 -13.164 -1.834 1.00 98.44 101 GLY A O 1
ATOM 750 N N . LEU A 1 102 ? -9.078 -10.991 -2.383 1.00 98.56 102 LEU A N 1
ATOM 751 C CA . LEU A 1 102 ? -9.139 -10.511 -1.000 1.00 98.56 102 LEU A CA 1
ATOM 752 C C . LEU A 1 102 ? -10.440 -10.960 -0.337 1.00 98.56 102 LEU A C 1
ATOM 754 O O . LEU A 1 102 ? -11.526 -10.620 -0.799 1.00 98.56 102 LEU A O 1
ATOM 758 N N . THR A 1 103 ? -10.327 -11.693 0.767 1.00 98.00 103 THR A N 1
ATOM 759 C CA . THR A 1 103 ? -11.461 -12.078 1.621 1.00 98.00 103 THR A CA 1
ATOM 760 C C . THR A 1 103 ? -11.341 -11.513 3.032 1.00 98.00 103 THR A C 1
ATOM 762 O O . THR A 1 103 ? -12.265 -11.665 3.825 1.00 98.00 103 THR A O 1
ATOM 765 N N . PHE A 1 104 ? -10.205 -10.894 3.366 1.00 96.88 104 PHE A N 1
ATOM 766 C CA . PHE A 1 104 ? -9.924 -10.364 4.695 1.00 96.88 104 PHE A CA 1
ATOM 767 C C . PHE A 1 104 ? -9.037 -9.114 4.631 1.00 96.88 104 PHE A C 1
ATOM 769 O O . PHE A 1 104 ? -7.998 -9.123 3.960 1.00 96.88 104 PHE A O 1
ATOM 776 N N . LEU A 1 105 ? -9.421 -8.085 5.389 1.00 96.75 105 LEU A N 1
ATOM 777 C CA . LEU A 1 105 ? -8.631 -6.889 5.688 1.00 96.75 105 LEU A CA 1
ATOM 778 C C . LEU A 1 105 ? -8.525 -6.752 7.215 1.00 96.75 105 LEU A C 1
ATOM 780 O O . LEU A 1 105 ? -9.521 -6.936 7.910 1.00 96.75 105 LEU A O 1
ATOM 784 N N . SER A 1 106 ? -7.331 -6.453 7.730 1.00 95.38 106 SER A N 1
ATOM 785 C CA . SER A 1 106 ? -7.141 -6.104 9.150 1.00 95.38 106 SER A CA 1
ATOM 786 C C . SER A 1 106 ? -7.692 -4.713 9.438 1.00 95.38 106 SER A C 1
ATOM 788 O O . SER A 1 106 ? -7.590 -3.835 8.581 1.00 95.38 106 SER A O 1
ATOM 790 N N . THR A 1 107 ? -8.132 -4.477 10.671 1.00 94.88 107 THR A N 1
ATOM 791 C CA . THR A 1 107 ? -8.456 -3.139 11.191 1.00 94.88 107 THR A CA 1
ATOM 792 C C . THR A 1 107 ? -7.267 -2.182 11.105 1.00 94.88 107 THR A C 1
ATOM 794 O O . THR A 1 107 ? -7.421 -1.006 10.819 1.00 94.88 107 THR A O 1
ATOM 797 N N . GLU A 1 108 ? -6.047 -2.703 11.226 1.00 94.12 108 GLU A N 1
ATOM 798 C CA . GLU A 1 108 ? -4.807 -1.930 11.163 1.00 94.12 108 GLU A CA 1
ATOM 799 C C . GLU A 1 108 ? -4.163 -1.964 9.768 1.00 94.12 108 GLU A C 1
ATOM 801 O O . GLU A 1 108 ? -2.984 -1.641 9.616 1.00 94.12 108 GLU A O 1
ATOM 806 N N . ALA A 1 109 ? -4.882 -2.400 8.728 1.00 94.75 109 ALA A N 1
ATOM 807 C CA . ALA A 1 109 ? -4.299 -2.521 7.393 1.00 94.75 109 ALA A CA 1
ATOM 808 C C . ALA A 1 109 ? -3.802 -1.168 6.856 1.00 94.75 109 ALA A C 1
ATOM 810 O O . ALA A 1 109 ? -2.850 -1.143 6.084 1.00 94.75 109 ALA A O 1
ATOM 811 N N . PHE A 1 110 ? -4.383 -0.040 7.263 1.00 94.31 110 PHE A N 1
ATOM 812 C CA . PHE A 1 110 ? -4.066 1.261 6.667 1.00 94.31 110 PHE A CA 1
ATOM 813 C C . PHE A 1 110 ? -3.275 2.219 7.576 1.00 94.31 110 PHE A C 1
ATOM 815 O O . PHE A 1 110 ? -2.979 3.339 7.166 1.00 94.31 110 PHE A O 1
ATOM 822 N N . VAL A 1 111 ? -2.817 1.763 8.749 1.00 93.00 111 VAL A N 1
ATOM 823 C CA . VAL A 1 111 ? -2.109 2.610 9.740 1.00 93.00 111 VAL A CA 1
ATOM 824 C C . VAL A 1 111 ? -0.803 3.224 9.217 1.00 93.00 111 VAL A C 1
ATOM 826 O O . VAL A 1 111 ? -0.393 4.292 9.657 1.00 93.00 111 VAL A O 1
ATOM 829 N N . HIS A 1 112 ? -0.152 2.575 8.247 1.00 94.00 112 HIS A N 1
ATOM 830 C CA . HIS A 1 112 ? 1.102 3.036 7.634 1.00 94.00 112 HIS A CA 1
ATOM 831 C C . HIS A 1 112 ? 0.897 3.779 6.301 1.00 94.00 112 HIS A C 1
ATOM 833 O O . HIS A 1 112 ? 1.865 4.048 5.593 1.00 94.00 112 HIS A O 1
ATOM 839 N N . VAL A 1 113 ? -0.346 4.072 5.906 1.00 95.06 113 VAL A N 1
ATOM 840 C CA . VAL A 1 113 ? -0.683 4.774 4.650 1.00 95.06 113 VAL A CA 1
ATOM 841 C C . VAL A 1 113 ? -1.627 5.945 4.930 1.00 95.06 113 VAL A C 1
ATOM 843 O O . VAL A 1 113 ? -2.664 6.119 4.300 1.00 95.06 113 VAL A O 1
ATOM 846 N N . THR A 1 114 ? -1.232 6.796 5.875 1.00 93.50 114 THR A N 1
ATOM 847 C CA . THR A 1 114 ? -2.045 7.894 6.440 1.00 93.50 114 THR A CA 1
ATOM 848 C C . THR A 1 114 ? -2.502 8.970 5.447 1.00 93.50 114 THR A C 1
ATOM 850 O O . THR A 1 114 ? -3.354 9.791 5.776 1.00 93.50 114 THR A O 1
ATOM 853 N N . LYS A 1 115 ? -1.952 9.004 4.225 1.00 95.94 115 LYS A N 1
ATOM 854 C CA . LYS A 1 115 ? -2.354 9.945 3.161 1.00 95.94 115 LYS A CA 1
ATOM 855 C C . LYS A 1 115 ? -3.088 9.280 2.001 1.00 95.94 115 LYS A C 1
ATOM 857 O O . LYS A 1 115 ? -3.205 9.896 0.937 1.00 95.94 115 LYS A O 1
ATOM 862 N N . LEU A 1 116 ? -3.573 8.054 2.191 1.00 96.50 116 LEU A N 1
ATOM 863 C CA . LEU A 1 116 ? -4.331 7.343 1.173 1.00 96.50 116 LEU A CA 1
ATOM 864 C C . LEU A 1 116 ? -5.604 8.127 0.822 1.00 96.50 116 LEU A C 1
ATOM 866 O O . LEU A 1 116 ? -6.372 8.524 1.693 1.00 96.50 116 LEU A O 1
ATOM 870 N N . ARG A 1 117 ? -5.807 8.383 -0.471 1.00 97.19 117 ARG A N 1
ATOM 871 C CA . ARG A 1 117 ? -6.959 9.131 -1.012 1.00 97.19 117 ARG A CA 1
ATOM 872 C C . ARG A 1 117 ? -7.843 8.268 -1.893 1.00 97.19 117 ARG A C 1
ATOM 874 O O . ARG A 1 117 ? -9.030 8.538 -2.029 1.00 97.19 117 ARG A O 1
ATOM 881 N N . TYR A 1 118 ? -7.245 7.267 -2.526 1.00 98.50 118 TYR A N 1
ATOM 882 C CA . TYR A 1 118 ? -7.916 6.355 -3.429 1.00 98.50 118 TYR A CA 1
ATOM 883 C C . TYR A 1 118 ? -7.542 4.922 -3.072 1.00 98.50 118 TYR A C 1
ATOM 885 O O . TYR A 1 118 ? -6.363 4.563 -3.066 1.00 98.50 118 TYR A O 1
ATOM 893 N N . LEU A 1 119 ? -8.560 4.119 -2.784 1.00 98.00 119 LEU A N 1
ATOM 894 C CA . LEU A 1 119 ? -8.439 2.700 -2.503 1.00 98.00 119 LEU A CA 1
ATOM 895 C C . LEU A 1 119 ? -9.416 1.949 -3.403 1.00 98.00 119 LEU A C 1
ATOM 897 O O . LEU A 1 119 ? -10.628 2.118 -3.277 1.00 98.00 119 LEU A O 1
ATOM 901 N N . ASP A 1 120 ? -8.884 1.122 -4.295 1.00 98.69 120 ASP A N 1
ATOM 902 C CA . ASP A 1 120 ? -9.694 0.264 -5.155 1.00 98.69 120 ASP A CA 1
ATOM 903 C C . ASP A 1 120 ? -9.625 -1.187 -4.673 1.00 98.69 120 ASP A C 1
ATOM 905 O O . ASP A 1 120 ? -8.599 -1.854 -4.804 1.00 98.69 120 ASP A O 1
ATOM 909 N N . LEU A 1 121 ? -10.736 -1.665 -4.114 1.00 98.31 121 LEU A N 1
ATOM 910 C CA . LEU A 1 121 ? -10.944 -3.051 -3.681 1.00 98.31 121 LEU A CA 1
ATOM 911 C C . LEU A 1 121 ? -11.950 -3.786 -4.582 1.00 98.31 121 LEU A C 1
ATOM 913 O O . LEU A 1 121 ? -12.424 -4.865 -4.220 1.00 98.31 121 LEU A O 1
ATOM 917 N N . SER A 1 122 ? -12.312 -3.218 -5.737 1.00 98.62 122 SER A N 1
ATOM 918 C CA . SER A 1 122 ? -13.307 -3.807 -6.638 1.00 98.62 122 SER A CA 1
ATOM 919 C C . SER A 1 122 ? -12.882 -5.189 -7.144 1.00 98.62 122 SER A C 1
ATOM 921 O O . SER A 1 122 ? -11.701 -5.519 -7.192 1.00 98.62 122 SER A O 1
ATOM 923 N N . PHE A 1 123 ? -13.850 -6.032 -7.511 1.00 98.56 123 PHE A N 1
ATOM 924 C CA . PHE A 1 123 ? -13.577 -7.390 -8.007 1.00 98.56 123 PHE A CA 1
ATOM 925 C C . PHE A 1 123 ? -12.698 -8.217 -7.045 1.00 98.56 123 PHE A C 1
ATOM 927 O O . PHE A 1 123 ? -11.705 -8.817 -7.445 1.00 98.56 123 PHE A O 1
ATOM 934 N N . ASN A 1 124 ? -13.073 -8.220 -5.763 1.00 98.75 124 ASN A N 1
ATOM 935 C CA . ASN A 1 124 ? -12.515 -9.079 -4.716 1.00 98.75 124 ASN A CA 1
ATOM 936 C C . ASN A 1 124 ? -13.619 -9.937 -4.069 1.00 98.75 124 ASN A C 1
ATOM 938 O O . ASN A 1 124 ? -14.798 -9.814 -4.397 1.00 98.75 124 ASN A O 1
ATOM 942 N N . GLY A 1 125 ? -13.241 -10.806 -3.130 1.00 98.31 125 GLY A N 1
ATOM 943 C CA . GLY A 1 125 ? -14.144 -11.686 -2.380 1.00 98.31 125 GLY A CA 1
ATOM 944 C C . GLY A 1 125 ? -14.575 -11.151 -1.009 1.00 98.31 125 GLY A C 1
ATOM 945 O O . GLY A 1 125 ? -15.009 -11.938 -0.164 1.00 98.31 125 GLY A O 1
ATOM 946 N N . LEU A 1 126 ? -14.424 -9.848 -0.755 1.00 97.62 126 LEU A N 1
ATOM 947 C CA . LEU A 1 126 ? -14.756 -9.225 0.527 1.00 97.62 126 LEU A CA 1
ATOM 948 C C . LEU A 1 126 ? -16.272 -9.256 0.746 1.00 97.62 126 LEU A C 1
ATOM 950 O O . LEU A 1 126 ? -17.039 -8.744 -0.065 1.00 97.62 126 LEU A O 1
ATOM 954 N N . ARG A 1 127 ? -16.703 -9.868 1.853 1.00 96.44 127 ARG A N 1
ATOM 955 C CA . ARG A 1 127 ? -18.127 -9.969 2.231 1.00 96.44 127 ARG A CA 1
ATOM 956 C C . ARG A 1 127 ? -18.513 -9.040 3.374 1.00 96.44 127 ARG A C 1
ATOM 958 O O . ARG A 1 127 ? -19.676 -8.681 3.500 1.00 96.44 127 ARG A O 1
ATOM 965 N N . GLN A 1 128 ? -17.542 -8.690 4.207 1.00 94.12 128 GLN A N 1
ATOM 966 C CA . GLN A 1 128 ? -17.710 -7.843 5.376 1.00 94.12 128 GLN A CA 1
ATOM 967 C C . GLN A 1 128 ? -16.428 -7.042 5.582 1.00 94.12 128 GLN A C 1
ATOM 969 O O . GLN A 1 128 ? -15.337 -7.531 5.282 1.00 94.12 128 GLN A O 1
ATOM 974 N N . LEU A 1 129 ? -16.586 -5.828 6.094 1.00 92.44 129 LEU A N 1
ATOM 975 C CA . LEU A 1 129 ? -15.511 -4.973 6.574 1.00 92.44 129 LEU A CA 1
ATOM 976 C C . LEU A 1 129 ? -15.787 -4.663 8.042 1.00 92.44 129 LEU A C 1
ATOM 978 O O . LEU A 1 129 ? -16.950 -4.527 8.429 1.00 92.44 129 LEU A O 1
ATOM 982 N N . ASP A 1 130 ? -14.731 -4.605 8.845 1.00 92.62 130 ASP A N 1
ATOM 983 C CA . ASP A 1 130 ? -14.841 -4.155 10.229 1.00 92.62 130 ASP A CA 1
ATOM 984 C C . ASP A 1 130 ? -15.069 -2.636 10.251 1.00 92.62 130 ASP A C 1
ATOM 986 O O . ASP A 1 130 ? -14.519 -1.926 9.404 1.00 92.62 130 ASP A O 1
ATOM 990 N N . GLU A 1 131 ? -15.865 -2.143 11.199 1.00 91.25 131 GLU A N 1
ATOM 991 C CA . GLU A 1 131 ? -16.166 -0.713 11.354 1.00 91.25 131 GLU A CA 1
ATOM 992 C C . GLU A 1 131 ? -14.886 0.120 11.505 1.00 91.25 131 GLU A C 1
ATOM 994 O O . GLU A 1 131 ? -14.783 1.203 10.934 1.00 91.25 131 GLU A O 1
ATOM 999 N N . LEU A 1 132 ? -13.865 -0.437 12.164 1.00 91.81 132 LEU A N 1
ATOM 1000 C CA . LEU A 1 132 ? -12.597 0.237 12.434 1.00 91.81 132 LEU A CA 1
ATOM 1001 C C . LEU A 1 132 ? -11.580 0.110 11.290 1.00 91.81 132 LEU A C 1
ATOM 1003 O O . LEU A 1 132 ? -10.462 0.600 11.410 1.00 91.81 132 LEU A O 1
ATOM 1007 N N . THR A 1 133 ? -11.936 -0.537 10.173 1.00 90.25 133 THR A N 1
ATOM 1008 C CA . THR A 1 133 ? -10.999 -0.789 9.058 1.00 90.25 133 THR A CA 1
ATOM 1009 C C . THR A 1 133 ? -10.439 0.496 8.449 1.00 90.25 133 THR A C 1
ATOM 1011 O O . THR A 1 133 ? -9.312 0.491 7.966 1.00 90.25 133 THR A O 1
ATOM 1014 N N . PHE A 1 134 ? -11.217 1.581 8.435 1.00 88.88 134 PHE A N 1
ATOM 1015 C CA . PHE A 1 134 ? -10.838 2.855 7.810 1.00 88.88 134 PHE A CA 1
ATOM 1016 C C . PHE A 1 134 ? -10.708 4.008 8.807 1.00 88.88 134 PHE A C 1
ATOM 1018 O O . PHE A 1 134 ? -10.612 5.161 8.385 1.00 88.88 134 PHE A O 1
ATOM 1025 N N . GLU A 1 135 ? -10.723 3.710 10.106 1.00 81.12 135 GLU A N 1
ATOM 1026 C CA . GLU A 1 135 ? -10.493 4.727 11.126 1.00 81.12 135 GLU A CA 1
ATOM 1027 C C . GLU A 1 135 ? -9.021 5.196 11.074 1.00 81.12 135 GLU A C 1
ATOM 1029 O O . GLU A 1 135 ? -8.123 4.363 10.898 1.00 81.12 135 GLU A O 1
ATOM 1034 N N . PRO A 1 136 ? -8.769 6.517 11.143 1.00 59.16 136 PRO A N 1
ATOM 1035 C CA . PRO A 1 136 ? -7.433 7.107 11.058 1.00 59.16 136 PRO A CA 1
ATOM 1036 C C . PRO A 1 136 ? -6.540 6.849 12.281 1.00 59.16 136 PRO A C 1
ATOM 1038 O O . PRO A 1 136 ? -7.061 6.717 13.412 1.00 59.16 136 PRO A O 1
#

Sequence (136 aa):
CTVASAASGRSFIVVLHLTLLLVAVRGQRQLKRSPLDCTRNCVCASNIISCSDGNLIQVPAPLPQHTAVLDLSFNSITQLRAGWTTVDLSSLQSLILSNNGLTFLSTEAFVHVTKLRYLDLSFNGLRQLDELTFEP